Protein AF-A0A6B0SGU7-F1 (afdb_monomer_lite)

Secondary structure (DSSP, 8-state):
-EE-HHHHHHHHHHT--S--------S-TTS-HHHHHHHS--HHHHHHHHHHHHHHS-TT-EE-HHHHHHHHHTS-HHHHHHHHHHHHHHHHHHHHHHSS-GGG-S-HHHHHHHHHHTTTTTS---TTS-HHHHIIIIIIIHHHHHHHHSHHHHHTTT-SS-TT-TTTTSS------

Radius of gyration: 18.1 Å; chains: 1; bounding box: 44×60×37 Å

Organism: NCBI:txid2692200

pLDDT: mean 79.75, std 21.08, range [35.97, 98.25]

Sequence (177 aa):
MRLTRRDALEALAAGTVAGLGSVTVSELATRLDDQEAEQQLNRIDIETAEAVADVVYPSEVTVSPEFIETYYSSMPAELRAEAVRAIRDLNTASKRQFSTAFANVESRKTRDDMLRALGVNRAQSNPDGTIPERVRYFLVNGLLYALFTTPKGAELFGIDNPKGYAGGFATFQTETE

Structure (mmCIF, N/CA/C/O backbone):
data_AF-A0A6B0SGU7-F1
#
_entry.id   AF-A0A6B0SGU7-F1
#
loop_
_atom_site.group_PDB
_atom_site.id
_atom_site.type_symbol
_atom_site.label_atom_id
_atom_site.label_alt_id
_atom_site.label_comp_id
_atom_site.label_asym_id
_atom_site.label_entity_id
_atom_site.label_seq_id
_atom_site.pdbx_PDB_ins_code
_atom_site.Cartn_x
_atom_site.Cartn_y
_atom_site.Cartn_z
_atom_site.occupancy
_atom_site.B_iso_or_equiv
_atom_site.auth_seq_id
_atom_site.auth_comp_id
_atom_site.auth_asym_id
_atom_site.auth_atom_id
_atom_site.pdbx_PDB_model_num
ATOM 1 N N . MET A 1 1 ? -1.023 -2.790 18.569 1.00 84.94 1 MET A N 1
ATOM 2 C CA . MET A 1 1 ? 0.412 -2.801 18.217 1.00 84.94 1 MET A CA 1
ATOM 3 C C . MET A 1 1 ? 0.685 -1.730 17.170 1.00 84.94 1 MET A C 1
ATOM 5 O O . MET A 1 1 ? -0.139 -1.548 16.281 1.00 84.94 1 MET A O 1
ATOM 9 N N . ARG A 1 2 ? 1.806 -1.006 17.275 1.00 84.44 2 ARG A N 1
ATOM 10 C CA . ARG A 1 2 ? 2.199 0.019 16.296 1.00 84.44 2 ARG A CA 1
ATOM 11 C C . ARG A 1 2 ? 3.583 -0.284 15.729 1.00 84.44 2 ARG A C 1
ATOM 13 O O . ARG A 1 2 ? 4.529 -0.467 16.503 1.00 84.44 2 ARG A O 1
ATOM 20 N N . LEU A 1 3 ? 3.673 -0.327 14.403 1.00 82.75 3 LEU A N 1
ATOM 21 C CA . LEU A 1 3 ? 4.923 -0.421 13.658 1.00 82.75 3 LEU A CA 1
ATOM 22 C C . LEU A 1 3 ? 5.492 0.976 13.427 1.00 82.75 3 LEU A C 1
ATOM 24 O O . LEU A 1 3 ? 4.763 1.915 13.113 1.00 82.75 3 LEU A O 1
ATOM 28 N N . THR A 1 4 ? 6.795 1.101 13.624 1.00 86.88 4 THR A N 1
ATOM 29 C CA . THR A 1 4 ? 7.541 2.360 13.634 1.00 86.88 4 THR A CA 1
ATOM 30 C C . THR A 1 4 ? 8.805 2.235 12.793 1.00 86.88 4 THR A C 1
ATOM 32 O O . THR A 1 4 ? 9.194 1.135 12.402 1.00 86.88 4 THR A O 1
ATOM 35 N N . ARG A 1 5 ? 9.513 3.348 12.578 1.00 84.31 5 ARG A N 1
ATOM 36 C CA . ARG A 1 5 ? 10.814 3.368 11.886 1.00 84.31 5 ARG A CA 1
ATOM 37 C C . ARG A 1 5 ? 11.790 2.285 12.365 1.00 84.31 5 ARG A C 1
ATOM 39 O O . ARG A 1 5 ? 12.467 1.675 11.546 1.00 84.31 5 ARG A O 1
ATOM 46 N N . ARG A 1 6 ? 11.872 2.043 13.678 1.00 81.12 6 ARG A N 1
ATOM 47 C CA . ARG A 1 6 ? 12.770 1.025 14.244 1.00 81.12 6 ARG A CA 1
ATOM 48 C C . ARG A 1 6 ? 12.416 -0.375 13.747 1.00 81.12 6 ARG A C 1
ATOM 50 O O . ARG A 1 6 ? 13.311 -1.122 13.378 1.00 81.12 6 ARG A O 1
ATOM 57 N N . ASP A 1 7 ? 11.127 -0.691 13.690 1.00 79.00 7 ASP A N 1
ATOM 58 C CA . ASP A 1 7 ? 10.660 -2.001 13.240 1.00 79.00 7 ASP A CA 1
ATOM 59 C C . ASP A 1 7 ? 11.003 -2.205 11.754 1.00 79.00 7 ASP A C 1
ATOM 61 O O . ASP A 1 7 ? 11.467 -3.272 11.369 1.00 79.00 7 ASP A O 1
ATOM 65 N N . ALA A 1 8 ? 10.882 -1.159 10.925 1.00 71.19 8 ALA A N 1
ATOM 66 C CA . ALA A 1 8 ? 11.299 -1.218 9.520 1.00 71.19 8 ALA A CA 1
ATOM 67 C C . ALA A 1 8 ? 12.804 -1.510 9.359 1.00 71.19 8 ALA A C 1
ATOM 69 O O . ALA A 1 8 ? 13.193 -2.267 8.473 1.00 71.19 8 ALA A O 1
ATOM 70 N N . LEU A 1 9 ? 13.653 -0.949 10.228 1.00 75.69 9 LEU A N 1
ATOM 71 C CA . LEU A 1 9 ? 15.090 -1.250 10.237 1.00 75.69 9 LEU A CA 1
ATOM 72 C C . LEU A 1 9 ? 15.378 -2.694 10.675 1.00 75.69 9 LEU A C 1
ATOM 74 O O . LEU A 1 9 ? 16.257 -3.340 10.106 1.00 75.69 9 LEU A O 1
ATOM 78 N N . GLU A 1 10 ? 14.634 -3.213 11.654 1.00 73.94 10 GLU A N 1
ATOM 79 C CA . GLU A 1 10 ? 14.740 -4.610 12.098 1.00 73.94 10 GLU A CA 1
ATOM 80 C C . GLU A 1 10 ? 14.321 -5.585 10.982 1.00 73.94 10 GLU A C 1
ATOM 82 O O . GLU A 1 10 ? 15.011 -6.578 10.742 1.00 73.94 10 GLU A O 1
ATOM 87 N N . ALA A 1 11 ? 13.270 -5.255 10.226 1.00 68.62 11 ALA A N 1
ATOM 88 C CA . ALA A 1 11 ? 12.865 -6.002 9.035 1.00 68.62 11 ALA A CA 1
ATOM 89 C C . ALA A 1 11 ? 13.934 -6.014 7.936 1.00 68.62 11 ALA A C 1
ATOM 91 O O . ALA A 1 11 ? 14.197 -7.051 7.321 1.00 68.62 11 ALA A O 1
ATOM 92 N N . LEU A 1 12 ? 14.595 -4.876 7.721 1.00 62.22 12 LEU A N 1
ATOM 93 C CA . LEU A 1 12 ? 15.696 -4.751 6.767 1.00 62.22 12 LEU A CA 1
ATOM 94 C C . LEU A 1 12 ? 16.875 -5.660 7.118 1.00 62.22 12 LEU A C 1
ATOM 96 O O . LEU A 1 12 ? 17.442 -6.298 6.234 1.00 62.22 12 LEU A O 1
ATOM 100 N N . ALA A 1 13 ? 17.231 -5.737 8.402 1.00 65.06 13 ALA A N 1
ATOM 101 C CA . ALA A 1 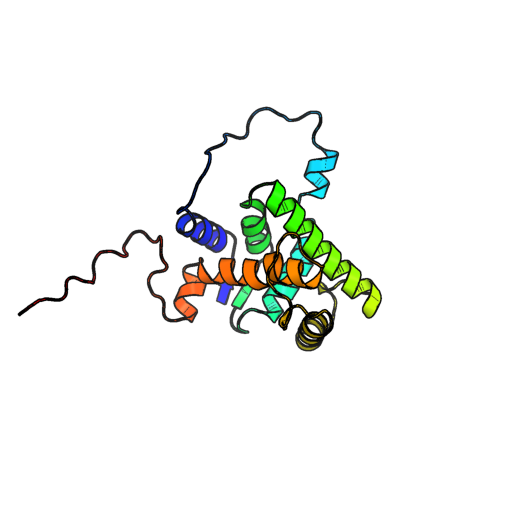13 ? 18.323 -6.585 8.865 1.00 65.06 13 ALA A CA 1
ATOM 102 C C . ALA A 1 13 ? 18.036 -8.076 8.603 1.00 65.06 13 ALA A C 1
ATOM 104 O O . ALA A 1 13 ? 18.926 -8.798 8.149 1.00 65.06 13 ALA A O 1
ATOM 105 N N . ALA A 1 14 ? 16.789 -8.516 8.805 1.00 57.84 14 ALA A N 1
ATOM 106 C CA . ALA A 1 14 ? 16.364 -9.894 8.550 1.00 57.84 14 ALA A CA 1
ATOM 107 C C . ALA A 1 14 ? 16.317 -10.254 7.048 1.00 57.84 14 ALA A C 1
ATOM 109 O O . ALA A 1 14 ? 16.535 -11.408 6.684 1.00 57.84 14 ALA A O 1
ATOM 110 N N . GLY A 1 15 ? 16.087 -9.275 6.164 1.00 48.78 15 GLY A N 1
ATOM 111 C CA . GLY A 1 15 ? 16.000 -9.461 4.709 1.00 48.78 15 GLY A CA 1
ATOM 112 C C . GLY A 1 15 ? 17.335 -9.621 3.961 1.00 48.78 15 GLY A C 1
ATOM 113 O O . GLY A 1 15 ? 17.331 -9.725 2.736 1.00 48.78 15 GLY A O 1
ATOM 114 N N . THR A 1 16 ? 18.483 -9.661 4.646 1.00 46.59 16 THR A N 1
ATOM 115 C CA . THR A 1 16 ? 19.829 -9.663 4.027 1.00 46.59 16 THR A CA 1
ATOM 116 C C . THR A 1 16 ? 20.310 -11.032 3.513 1.00 46.59 16 THR A C 1
ATOM 118 O O . THR A 1 16 ? 21.496 -11.352 3.574 1.00 46.59 16 THR A O 1
ATOM 121 N N . VAL A 1 17 ? 19.422 -11.844 2.930 1.00 44.94 17 VAL A N 1
ATOM 122 C CA . VAL A 1 17 ? 19.815 -13.058 2.189 1.00 44.94 17 VAL A CA 1
ATOM 123 C C . VAL A 1 17 ? 19.280 -12.995 0.757 1.00 44.94 17 VAL A C 1
ATOM 125 O O . VAL A 1 17 ? 18.358 -13.721 0.408 1.00 44.94 17 VAL A O 1
ATOM 128 N N . ALA A 1 18 ? 19.853 -12.096 -0.055 1.00 38.88 18 ALA A N 1
ATOM 129 C CA . ALA A 1 18 ? 20.176 -12.296 -1.479 1.00 38.88 18 ALA A CA 1
ATOM 130 C C . ALA A 1 18 ? 20.605 -10.973 -2.158 1.00 38.88 18 ALA A C 1
ATOM 132 O O . ALA A 1 18 ? 19.770 -10.195 -2.597 1.00 38.88 18 ALA A O 1
ATOM 133 N N . GLY A 1 19 ? 21.920 -10.778 -2.307 1.00 39.06 19 GLY A N 1
ATOM 134 C CA . GLY A 1 19 ? 22.526 -10.208 -3.520 1.00 39.06 19 GLY A CA 1
ATOM 135 C C . GLY A 1 19 ? 22.483 -8.690 -3.776 1.00 39.06 19 GLY A C 1
ATOM 136 O O . GLY A 1 19 ? 21.478 -8.157 -4.221 1.00 39.06 19 GLY A O 1
ATOM 137 N N . LEU A 1 20 ? 23.691 -8.105 -3.723 1.00 39.19 20 LEU A N 1
ATOM 138 C CA . LEU A 1 20 ? 24.223 -6.941 -4.465 1.00 39.19 20 LEU A CA 1
ATOM 139 C C . LEU A 1 20 ? 24.357 -5.604 -3.708 1.00 39.19 20 LEU A C 1
ATOM 141 O O . LEU A 1 20 ? 23.427 -4.820 -3.594 1.00 39.19 20 LEU A O 1
ATOM 145 N N . GLY A 1 21 ? 25.612 -5.310 -3.338 1.00 35.97 21 GLY A N 1
ATOM 146 C CA . GLY A 1 21 ? 26.209 -3.979 -3.472 1.00 35.97 21 GLY A CA 1
ATOM 147 C C . GLY A 1 21 ? 25.986 -2.993 -2.330 1.00 35.97 21 GLY A C 1
ATOM 148 O O . GLY A 1 21 ? 25.071 -2.182 -2.357 1.00 35.97 21 GLY A O 1
ATOM 149 N N . SER A 1 22 ? 26.925 -2.955 -1.387 1.00 40.25 22 SER A N 1
ATOM 150 C CA . SER A 1 22 ? 27.203 -1.754 -0.599 1.00 40.25 22 SER A CA 1
ATOM 151 C C . SER A 1 22 ? 27.589 -0.603 -1.539 1.00 40.25 22 SER A C 1
ATOM 153 O O . SER A 1 22 ? 28.698 -0.605 -2.075 1.00 40.25 22 SER A O 1
ATOM 155 N N . VAL A 1 23 ? 26.699 0.370 -1.745 1.00 40.47 23 VAL A N 1
ATOM 156 C CA . VAL A 1 23 ? 27.028 1.619 -2.447 1.00 40.47 23 VAL A CA 1
ATOM 157 C C . VAL A 1 23 ? 27.018 2.757 -1.436 1.00 40.47 23 VAL A C 1
ATOM 159 O O . VAL A 1 23 ? 25.986 3.135 -0.889 1.00 40.47 23 VAL A O 1
ATOM 162 N N . THR A 1 24 ? 28.208 3.284 -1.170 1.00 43.62 24 THR A N 1
ATOM 163 C CA . THR A 1 24 ? 28.426 4.555 -0.484 1.00 43.62 24 THR A CA 1
ATOM 164 C C . THR A 1 24 ? 27.829 5.680 -1.324 1.00 43.62 24 THR A C 1
ATOM 166 O O . THR A 1 24 ? 28.291 5.932 -2.435 1.00 43.62 24 THR A O 1
ATOM 169 N N . VAL A 1 25 ? 26.804 6.353 -0.801 1.00 42.88 25 VAL A N 1
ATOM 170 C CA . VAL A 1 25 ? 26.170 7.509 -1.445 1.00 42.88 25 VAL A CA 1
ATOM 171 C C . VAL A 1 25 ? 26.990 8.757 -1.128 1.00 42.88 25 VAL A C 1
ATOM 173 O O . VAL A 1 25 ? 26.754 9.442 -0.138 1.00 42.88 25 VAL A O 1
ATOM 176 N N . SER A 1 26 ? 27.993 9.035 -1.950 1.00 41.03 26 SER A N 1
ATOM 177 C CA . SER A 1 26 ? 28.584 10.366 -2.058 1.00 41.03 26 SER A CA 1
ATOM 178 C C . SER A 1 26 ? 29.095 10.513 -3.488 1.00 41.03 26 SER A C 1
ATOM 180 O O . SER A 1 26 ? 29.854 9.664 -3.928 1.00 41.03 26 SER A O 1
ATOM 182 N N . GLU A 1 27 ? 28.665 11.572 -4.180 1.00 41.00 27 GLU A N 1
ATOM 183 C CA . GLU A 1 27 ? 28.984 11.942 -5.577 1.00 41.00 27 GLU A CA 1
ATOM 184 C C . GLU A 1 27 ? 28.078 11.380 -6.690 1.00 41.00 27 GLU A C 1
ATOM 186 O O . GLU A 1 27 ? 28.493 10.516 -7.454 1.00 41.00 27 GLU A O 1
ATOM 191 N N . LEU A 1 28 ? 26.883 11.971 -6.879 1.00 39.34 28 LEU A N 1
ATOM 192 C CA . LEU A 1 28 ? 26.354 12.247 -8.234 1.00 39.34 28 LEU A CA 1
ATOM 193 C C . LEU A 1 28 ? 25.211 13.293 -8.275 1.00 39.34 28 LEU A C 1
ATOM 195 O O . LEU A 1 28 ? 24.237 13.137 -9.001 1.00 39.34 28 LEU A O 1
ATOM 199 N N . ALA A 1 29 ? 25.295 14.383 -7.511 1.00 44.19 29 ALA A N 1
ATOM 200 C CA . ALA A 1 29 ? 24.225 15.385 -7.449 1.00 44.19 29 ALA A CA 1
ATOM 201 C C . ALA A 1 29 ? 24.507 16.587 -8.366 1.00 44.19 29 ALA A C 1
ATOM 203 O O . ALA A 1 29 ? 25.109 17.563 -7.919 1.00 44.19 29 ALA A O 1
ATOM 204 N N . THR A 1 30 ? 24.113 16.532 -9.647 1.00 44.31 30 THR A N 1
ATOM 205 C CA . THR A 1 30 ? 23.772 17.773 -10.398 1.00 44.31 30 THR A CA 1
ATOM 206 C C . THR A 1 30 ? 22.941 17.599 -11.685 1.00 44.31 30 THR A C 1
ATOM 208 O O . THR A 1 30 ? 22.738 18.580 -12.399 1.00 44.31 30 THR A O 1
ATOM 211 N N . ARG A 1 31 ? 22.444 16.399 -12.034 1.00 42.12 31 ARG A N 1
ATOM 212 C CA . ARG A 1 31 ? 21.544 16.201 -13.203 1.00 42.12 31 ARG A CA 1
ATOM 213 C C . ARG A 1 31 ? 20.441 15.140 -13.000 1.00 42.12 31 ARG A C 1
ATOM 215 O O . ARG A 1 31 ? 19.927 14.619 -13.983 1.00 42.12 31 ARG A O 1
ATOM 222 N N . LEU A 1 32 ? 20.096 14.811 -11.750 1.00 45.91 32 LEU A N 1
ATOM 223 C CA . LEU A 1 32 ? 19.120 13.765 -11.383 1.00 45.91 32 LEU A CA 1
ATOM 224 C C . LEU A 1 32 ? 17.866 14.296 -10.658 1.00 45.91 32 LEU A C 1
ATOM 226 O O . LEU A 1 32 ? 16.917 13.539 -10.472 1.00 45.91 32 LEU A O 1
ATOM 230 N N . ASP A 1 33 ? 17.829 15.585 -10.308 1.00 48.53 33 ASP A N 1
ATOM 231 C CA . ASP A 1 33 ? 16.875 16.129 -9.329 1.00 48.53 33 ASP A CA 1
ATOM 232 C C . ASP A 1 33 ? 15.391 15.977 -9.725 1.00 48.53 33 ASP A C 1
ATOM 234 O O . ASP A 1 33 ? 14.556 15.712 -8.862 1.00 48.53 33 ASP A O 1
ATOM 238 N N . ASP A 1 34 ? 15.047 16.050 -11.017 1.00 47.84 34 ASP A N 1
ATOM 239 C CA . ASP A 1 34 ? 13.648 15.914 -11.458 1.00 47.84 34 ASP A CA 1
ATOM 240 C C . ASP A 1 34 ? 13.184 14.445 -11.554 1.00 47.84 34 ASP A C 1
ATOM 242 O O . ASP A 1 34 ? 12.037 14.135 -11.229 1.00 47.84 34 ASP A O 1
ATOM 246 N N . GLN A 1 35 ? 14.062 13.507 -11.944 1.00 48.81 35 GLN A N 1
ATOM 247 C CA . GLN A 1 35 ? 13.713 12.077 -12.007 1.00 48.81 35 GLN A CA 1
ATOM 248 C C . GLN A 1 35 ? 13.774 11.395 -10.636 1.00 48.81 35 GLN A C 1
ATOM 250 O O . GLN A 1 35 ? 12.982 10.489 -10.387 1.00 48.81 35 GLN A O 1
ATOM 255 N N . GLU A 1 36 ? 14.663 11.814 -9.733 1.00 54.75 36 GLU A N 1
ATOM 256 C CA . GLU A 1 36 ? 14.693 11.292 -8.360 1.00 54.75 36 GLU A CA 1
ATOM 257 C C . GLU A 1 36 ? 13.457 11.717 -7.561 1.00 54.75 36 GLU A C 1
ATOM 259 O O . GLU A 1 36 ? 12.906 10.898 -6.823 1.00 54.75 36 GLU A O 1
ATOM 264 N N . ALA A 1 37 ? 12.960 12.946 -7.749 1.00 56.44 37 ALA A N 1
ATOM 265 C CA . ALA A 1 37 ? 11.748 13.425 -7.084 1.00 56.44 37 ALA A CA 1
ATOM 266 C C . ALA A 1 37 ? 10.496 12.621 -7.485 1.00 56.44 37 ALA A C 1
ATOM 268 O O . ALA A 1 37 ? 9.648 12.322 -6.641 1.00 56.44 37 ALA A O 1
ATOM 269 N N . GLU A 1 38 ? 10.384 12.207 -8.752 1.00 61.25 38 GLU A N 1
ATOM 270 C CA . GLU A 1 38 ? 9.276 11.357 -9.204 1.00 61.25 38 GLU A CA 1
ATOM 271 C C . GLU A 1 38 ? 9.311 9.948 -8.594 1.00 61.25 38 GLU A C 1
ATOM 273 O O . GLU A 1 38 ? 8.250 9.331 -8.442 1.00 61.25 38 GLU A O 1
ATOM 278 N N . GLN A 1 39 ? 10.501 9.464 -8.226 1.00 71.19 39 GLN A N 1
ATOM 279 C CA . GLN A 1 39 ? 10.761 8.131 -7.665 1.00 71.19 39 GLN A CA 1
ATOM 280 C C . GLN A 1 39 ? 10.703 8.086 -6.131 1.00 71.19 39 GLN A C 1
ATOM 282 O O . GLN A 1 39 ? 10.818 7.009 -5.538 1.00 71.19 39 GLN A O 1
ATOM 287 N N . GLN A 1 40 ? 10.558 9.237 -5.478 1.00 84.69 40 GLN A N 1
ATOM 288 C CA . GLN A 1 40 ? 10.365 9.337 -4.037 1.00 84.69 40 GLN A CA 1
ATOM 289 C C . GLN A 1 40 ? 8.873 9.346 -3.693 1.00 84.69 40 GLN A C 1
ATOM 291 O O . GLN A 1 40 ? 8.033 9.847 -4.450 1.00 84.69 40 GLN A O 1
ATOM 296 N N . LEU A 1 41 ? 8.536 8.781 -2.531 1.00 90.31 41 LEU A N 1
ATOM 297 C CA . LEU A 1 41 ? 7.182 8.878 -2.003 1.00 90.31 41 LEU A CA 1
ATOM 298 C C . LEU A 1 41 ? 6.931 10.310 -1.538 1.00 90.31 41 LEU A C 1
ATOM 300 O O . LEU A 1 41 ? 7.682 10.853 -0.730 1.00 90.31 41 LEU A O 1
ATOM 304 N N . ASN A 1 42 ? 5.834 10.901 -2.002 1.00 93.69 42 ASN A N 1
ATOM 305 C CA . ASN A 1 42 ? 5.302 12.111 -1.386 1.00 93.69 42 ASN A CA 1
ATOM 306 C C . ASN A 1 42 ? 4.327 11.755 -0.245 1.00 93.69 42 ASN A C 1
ATOM 308 O O . ASN A 1 42 ? 3.992 10.592 -0.017 1.00 93.69 42 ASN A O 1
ATOM 312 N N . ARG A 1 43 ? 3.815 12.773 0.456 1.00 94.25 43 ARG A N 1
ATOM 313 C CA . ARG A 1 43 ? 2.865 12.586 1.564 1.00 94.25 43 ARG A CA 1
ATOM 314 C C . ARG A 1 43 ? 1.624 11.769 1.174 1.00 94.25 43 ARG A C 1
ATOM 316 O O . ARG A 1 43 ? 1.234 10.881 1.918 1.00 94.25 43 ARG A O 1
ATOM 323 N N . ILE A 1 44 ? 1.031 12.043 0.013 1.00 95.19 44 ILE A N 1
ATOM 324 C CA . ILE A 1 44 ? -0.178 11.350 -0.462 1.00 95.19 44 ILE A CA 1
ATOM 325 C C . ILE A 1 44 ? 0.136 9.885 -0.793 1.00 95.19 44 ILE A C 1
ATOM 327 O O . ILE A 1 44 ? -0.703 9.008 -0.575 1.00 95.19 44 ILE A O 1
ATOM 331 N N . ASP A 1 45 ? 1.335 9.613 -1.314 1.00 97.06 45 ASP A N 1
ATOM 332 C CA . ASP A 1 45 ? 1.795 8.254 -1.600 1.00 97.06 45 ASP A CA 1
ATOM 333 C C . ASP A 1 45 ? 1.916 7.446 -0.290 1.00 97.06 45 ASP A C 1
ATOM 335 O O . ASP A 1 45 ? 1.430 6.315 -0.215 1.00 97.06 45 ASP A O 1
ATOM 339 N N . ILE A 1 46 ? 2.474 8.054 0.767 1.00 97.19 46 ILE A N 1
ATOM 340 C CA . ILE A 1 46 ? 2.581 7.445 2.104 1.00 97.19 46 ILE A CA 1
ATOM 341 C C . ILE A 1 46 ? 1.194 7.183 2.699 1.00 97.19 46 ILE A C 1
ATOM 343 O O . ILE A 1 46 ? 0.898 6.044 3.052 1.00 97.19 46 ILE A O 1
ATOM 347 N N . GLU A 1 47 ? 0.317 8.190 2.733 1.00 97.44 47 GLU A N 1
ATOM 348 C CA . GLU A 1 47 ? -1.057 8.061 3.249 1.00 97.44 47 GLU A CA 1
ATOM 349 C C . GLU A 1 47 ? -1.842 6.963 2.507 1.00 97.44 47 GLU A C 1
ATOM 351 O O . GLU A 1 47 ? -2.620 6.213 3.098 1.00 97.44 47 GLU A O 1
ATOM 356 N N . THR A 1 48 ? -1.624 6.831 1.194 1.00 98.06 48 THR A N 1
ATOM 357 C CA . THR A 1 48 ? -2.242 5.774 0.383 1.00 98.06 48 THR A CA 1
ATOM 358 C C . THR A 1 48 ? -1.736 4.394 0.795 1.00 98.06 48 THR A C 1
ATOM 360 O O . THR A 1 48 ? -2.543 3.481 0.972 1.00 98.06 48 THR A O 1
ATOM 363 N N . ALA A 1 49 ? -0.423 4.228 0.971 1.00 97.69 49 ALA A N 1
ATOM 364 C CA . ALA A 1 49 ? 0.157 2.965 1.418 1.00 97.69 49 ALA A CA 1
ATOM 365 C C . ALA A 1 49 ? -0.271 2.605 2.853 1.00 97.69 49 ALA A C 1
ATOM 367 O O . ALA A 1 49 ? -0.580 1.443 3.113 1.00 97.69 49 ALA A O 1
ATOM 368 N N . GLU A 1 50 ? -0.379 3.580 3.759 1.00 97.25 50 GLU A N 1
ATOM 369 C CA . GLU A 1 50 ? -0.937 3.382 5.104 1.00 97.25 50 GLU A CA 1
ATOM 370 C C . GLU A 1 50 ? -2.394 2.919 5.055 1.00 97.25 50 GLU A C 1
ATOM 372 O O . GLU A 1 50 ? -2.774 1.979 5.751 1.00 97.25 50 GLU A O 1
ATOM 377 N N . ALA A 1 51 ? -3.210 3.530 4.195 1.00 97.44 51 ALA A N 1
ATOM 378 C CA . ALA A 1 51 ? -4.601 3.136 4.023 1.00 97.44 51 ALA A CA 1
ATOM 379 C C . ALA A 1 51 ? -4.745 1.720 3.445 1.00 97.44 51 ALA A C 1
ATOM 381 O O . ALA A 1 51 ? -5.704 1.025 3.783 1.00 97.44 51 ALA A O 1
ATOM 382 N N . VAL A 1 52 ? -3.809 1.269 2.599 1.00 97.94 52 VAL A N 1
ATOM 383 C CA . VAL A 1 52 ? -3.758 -0.138 2.171 1.00 97.94 52 VAL A CA 1
ATOM 384 C C . VAL A 1 52 ? -3.329 -1.037 3.328 1.00 97.94 52 VAL A C 1
ATOM 386 O O . VAL A 1 52 ? -3.954 -2.077 3.528 1.00 97.94 52 VAL A O 1
ATOM 389 N N . ALA A 1 53 ? -2.319 -0.640 4.110 1.00 96.75 53 ALA A N 1
ATOM 390 C CA . ALA A 1 53 ? -1.870 -1.394 5.279 1.00 96.75 53 ALA A CA 1
ATOM 391 C C . ALA A 1 53 ? -3.012 -1.609 6.285 1.00 96.75 53 ALA A C 1
ATOM 393 O O . ALA A 1 53 ? -3.228 -2.735 6.716 1.00 96.75 53 ALA A O 1
ATOM 394 N N . ASP A 1 54 ? -3.801 -0.571 6.577 1.00 95.94 54 ASP A N 1
ATOM 395 C CA . ASP A 1 54 ? -4.996 -0.655 7.430 1.00 95.94 54 ASP A CA 1
ATOM 396 C C . ASP A 1 54 ? -6.013 -1.688 6.918 1.00 95.94 54 ASP A C 1
ATOM 398 O O . ASP A 1 54 ? -6.641 -2.397 7.700 1.00 95.94 54 ASP A O 1
ATOM 402 N N . VAL A 1 55 ? -6.154 -1.834 5.597 1.00 96.62 55 VAL A N 1
ATOM 403 C CA . VAL A 1 55 ? -7.035 -2.848 5.008 1.00 96.62 55 VAL A CA 1
ATOM 404 C C . VAL A 1 55 ? -6.473 -4.256 5.194 1.00 96.62 55 VAL A C 1
ATOM 406 O O . VAL A 1 55 ? -7.214 -5.137 5.640 1.00 96.62 55 VAL A O 1
ATOM 409 N N . VAL A 1 56 ? -5.200 -4.472 4.846 1.00 95.50 56 VAL A N 1
ATOM 410 C CA . VAL A 1 56 ? -4.609 -5.819 4.718 1.00 95.50 56 VAL A CA 1
ATOM 411 C C . VAL A 1 56 ? -4.017 -6.366 6.013 1.00 95.50 56 VAL A C 1
ATOM 413 O O . VAL A 1 56 ? -3.874 -7.581 6.143 1.00 95.50 56 VAL A O 1
ATOM 416 N N . TYR A 1 57 ? -3.675 -5.510 6.973 1.00 93.44 57 TYR A N 1
ATOM 417 C CA . TYR A 1 57 ? -3.155 -5.943 8.264 1.00 93.44 57 TYR A CA 1
ATOM 418 C C . TYR A 1 57 ? -4.278 -6.354 9.227 1.00 93.44 57 TYR A C 1
ATOM 420 O O . TYR A 1 57 ? -5.424 -5.893 9.109 1.00 93.44 57 TYR A O 1
ATOM 428 N N . PRO A 1 58 ? -3.964 -7.209 10.219 1.00 91.31 58 PRO A N 1
ATOM 429 C CA . PRO A 1 58 ? -4.858 -7.441 11.348 1.00 91.31 58 PRO A CA 1
ATOM 430 C C . PRO A 1 58 ? -5.234 -6.116 12.025 1.00 91.31 58 PRO A C 1
ATOM 432 O O . PRO A 1 58 ? -4.415 -5.201 12.103 1.00 91.31 58 PRO A O 1
ATOM 435 N N . SER A 1 59 ? -6.464 -6.008 12.531 1.00 87.19 59 SER A N 1
ATOM 436 C CA . SER A 1 59 ? -6.993 -4.801 13.199 1.00 87.19 59 SER A CA 1
ATOM 437 C C . SER A 1 59 ? -6.162 -4.317 14.391 1.00 87.19 59 SER A C 1
ATOM 439 O O . SER A 1 59 ? -6.217 -3.153 14.778 1.00 87.19 59 SER A O 1
ATOM 441 N N . GLU A 1 60 ? -5.392 -5.216 14.981 1.00 87.44 60 GLU A N 1
ATOM 442 C CA . GLU A 1 60 ? -4.513 -5.001 16.112 1.00 87.44 60 GLU A CA 1
ATOM 443 C C . GLU A 1 60 ? -3.217 -4.291 15.699 1.00 87.44 60 GLU A C 1
ATOM 445 O O . GLU A 1 60 ? -2.474 -3.830 16.571 1.00 87.44 60 GLU A O 1
ATOM 450 N N . VAL A 1 61 ? -2.929 -4.189 14.397 1.00 89.94 61 VAL A N 1
ATOM 451 C CA . VAL A 1 61 ? -1.711 -3.590 13.848 1.00 89.94 61 VAL A CA 1
ATOM 452 C C . VAL A 1 61 ? -2.018 -2.245 13.214 1.00 89.94 61 VAL A C 1
ATOM 454 O O . VAL A 1 61 ? -2.846 -2.118 12.323 1.00 89.94 61 VAL A O 1
ATOM 457 N N . THR A 1 62 ? -1.267 -1.240 13.641 1.00 89.06 62 THR A N 1
ATOM 458 C CA . THR A 1 62 ? -1.240 0.086 13.020 1.00 89.06 62 THR A CA 1
ATOM 459 C C . THR A 1 62 ? 0.160 0.370 12.506 1.00 89.06 62 THR A C 1
ATOM 461 O O . THR A 1 62 ? 1.152 -0.066 13.100 1.00 89.06 62 THR A O 1
ATOM 464 N N . VAL A 1 63 ? 0.249 1.096 11.400 1.00 91.00 63 VAL A N 1
ATOM 465 C CA . VAL A 1 63 ? 1.516 1.460 10.758 1.00 91.00 63 VAL A CA 1
ATOM 466 C C . VAL A 1 63 ? 1.741 2.951 10.917 1.00 91.00 63 VAL A C 1
ATOM 468 O O . VAL A 1 63 ? 0.776 3.709 10.945 1.00 91.00 63 VAL A O 1
ATOM 471 N N . SER A 1 64 ? 2.994 3.364 11.093 1.00 92.56 64 SER A N 1
ATOM 472 C CA . SER A 1 64 ? 3.360 4.776 11.079 1.00 92.56 64 SER A CA 1
ATOM 473 C C . SER A 1 64 ? 3.871 5.216 9.699 1.00 92.56 64 SER A C 1
ATOM 475 O O . SER A 1 64 ? 4.440 4.385 8.977 1.00 92.56 64 SER A O 1
ATOM 477 N N . PRO A 1 65 ? 3.787 6.517 9.368 1.00 91.50 65 PRO A N 1
ATOM 478 C CA . PRO A 1 65 ? 4.271 7.033 8.088 1.00 91.50 65 PRO A CA 1
ATOM 479 C C . PRO A 1 65 ? 5.754 6.716 7.871 1.00 91.50 65 PRO A C 1
ATOM 481 O O . PRO A 1 65 ? 6.179 6.345 6.780 1.00 91.50 65 PRO A O 1
ATOM 484 N N . GLU A 1 66 ? 6.541 6.774 8.946 1.00 89.56 66 GLU A N 1
ATOM 485 C CA . GLU A 1 66 ? 7.981 6.528 8.917 1.00 89.56 66 GLU A CA 1
ATOM 486 C C . GLU A 1 66 ? 8.317 5.054 8.658 1.00 89.56 66 GLU A C 1
ATOM 488 O O . GLU A 1 66 ? 9.375 4.759 8.102 1.00 89.56 66 GLU A O 1
ATOM 493 N N . PHE A 1 67 ? 7.448 4.114 9.058 1.00 91.12 67 PHE A N 1
ATOM 494 C CA . PHE A 1 67 ? 7.623 2.697 8.724 1.00 91.12 67 PHE A CA 1
ATOM 495 C C . PHE A 1 67 ? 7.485 2.487 7.214 1.00 91.12 67 PHE A C 1
ATOM 497 O O . PHE A 1 67 ? 8.349 1.860 6.604 1.00 91.12 67 PHE A O 1
ATOM 504 N N . ILE A 1 68 ? 6.431 3.054 6.618 1.00 94.75 68 ILE A N 1
ATOM 505 C CA . ILE A 1 68 ? 6.178 3.008 5.173 1.00 94.75 68 ILE A CA 1
ATOM 506 C C . ILE A 1 68 ? 7.346 3.635 4.413 1.00 94.75 68 ILE A C 1
ATOM 508 O O . ILE A 1 68 ? 7.920 3.003 3.527 1.00 94.75 68 ILE A O 1
ATOM 512 N N . GLU A 1 69 ? 7.731 4.852 4.792 1.00 91.69 69 GLU A N 1
ATOM 513 C CA . GLU A 1 69 ? 8.830 5.580 4.161 1.00 91.69 69 GLU A CA 1
ATOM 514 C C . GLU A 1 69 ? 10.140 4.786 4.227 1.00 91.69 69 GLU A C 1
ATOM 516 O O . GLU A 1 69 ? 10.807 4.612 3.206 1.00 91.69 69 GLU A O 1
ATOM 521 N N . THR A 1 70 ? 10.482 4.242 5.399 1.00 89.06 70 THR A N 1
ATOM 522 C CA . THR A 1 70 ? 11.710 3.453 5.584 1.00 89.06 70 THR A CA 1
ATOM 523 C C . THR A 1 70 ? 11.682 2.175 4.749 1.00 89.06 70 THR A C 1
ATOM 525 O O . THR A 1 70 ? 12.678 1.846 4.103 1.00 89.06 70 THR A O 1
ATOM 528 N N . TYR A 1 71 ? 10.546 1.472 4.723 1.00 90.12 71 TYR A N 1
ATOM 529 C CA . TYR A 1 71 ? 10.392 0.245 3.948 1.00 90.12 71 TYR A CA 1
ATOM 530 C C . TYR A 1 71 ? 10.580 0.498 2.448 1.00 90.12 71 TYR A C 1
ATOM 532 O O . TYR A 1 71 ? 11.443 -0.123 1.831 1.00 90.12 71 TYR A O 1
ATOM 540 N N . TYR A 1 72 ? 9.855 1.445 1.850 1.00 91.56 72 TYR A N 1
ATOM 541 C CA . TYR A 1 72 ? 9.986 1.695 0.411 1.00 91.56 72 TYR A CA 1
ATOM 542 C C . TYR A 1 72 ? 11.320 2.352 0.036 1.00 91.56 72 TYR A C 1
ATOM 544 O O . TYR A 1 72 ? 11.864 2.052 -1.026 1.00 91.56 72 TYR A O 1
ATOM 552 N N . SER A 1 73 ? 11.896 3.195 0.900 1.00 88.81 73 SER A N 1
ATOM 553 C CA . SER A 1 73 ? 13.208 3.814 0.644 1.00 88.81 73 SER A CA 1
ATOM 554 C C . SER A 1 73 ? 14.353 2.802 0.643 1.00 88.81 73 SER A C 1
ATOM 556 O O . SER A 1 73 ? 15.366 3.039 -0.010 1.00 88.81 73 SER A O 1
ATOM 558 N N . SER A 1 74 ? 14.190 1.664 1.327 1.00 85.69 74 SER A N 1
ATOM 559 C CA . SER A 1 74 ? 15.174 0.575 1.314 1.00 85.69 74 SER A CA 1
ATOM 560 C C . SER A 1 74 ? 15.246 -0.199 -0.004 1.00 85.69 74 SER A C 1
ATOM 562 O O . SER A 1 74 ? 16.223 -0.907 -0.244 1.00 85.69 74 SER A O 1
ATOM 564 N N . MET A 1 75 ? 14.218 -0.093 -0.851 1.00 87.94 75 MET A N 1
ATOM 565 C CA . MET A 1 75 ? 14.165 -0.824 -2.113 1.00 87.94 75 MET A CA 1
ATOM 566 C C . MET A 1 75 ? 15.191 -0.276 -3.116 1.00 87.94 75 MET A C 1
ATOM 568 O O . MET A 1 75 ? 15.463 0.933 -3.120 1.00 87.94 75 MET A O 1
ATOM 572 N N . PRO A 1 76 ? 15.693 -1.123 -4.037 1.00 89.19 76 PRO A N 1
ATOM 573 C CA . PRO A 1 76 ? 16.425 -0.655 -5.211 1.00 89.19 76 PRO A CA 1
ATOM 574 C C . PRO A 1 76 ? 15.642 0.439 -5.945 1.00 89.19 76 PRO A C 1
ATOM 576 O O . PRO A 1 76 ? 14.418 0.354 -6.050 1.00 89.19 76 PRO A O 1
ATOM 579 N N . ALA A 1 77 ? 16.334 1.461 -6.459 1.00 87.06 77 ALA A N 1
ATOM 580 C CA . ALA A 1 77 ? 15.696 2.660 -7.014 1.00 87.06 77 ALA A CA 1
ATOM 581 C C . ALA A 1 77 ? 14.665 2.352 -8.115 1.00 87.06 77 ALA A C 1
ATOM 583 O O . ALA A 1 77 ? 13.574 2.917 -8.105 1.00 87.06 77 ALA A O 1
ATOM 584 N N . GLU A 1 78 ? 14.969 1.403 -9.004 1.00 87.00 78 GLU A N 1
ATOM 585 C CA . GLU A 1 78 ? 14.062 0.977 -10.077 1.00 87.00 78 GLU A CA 1
ATOM 586 C C . GLU A 1 78 ? 12.778 0.338 -9.528 1.00 87.00 78 GLU A C 1
ATOM 588 O O . GLU A 1 78 ? 11.675 0.728 -9.906 1.00 87.00 78 GLU A O 1
ATOM 593 N N . LEU A 1 79 ? 12.902 -0.576 -8.559 1.00 89.31 79 LEU A N 1
ATOM 594 C CA . LEU A 1 79 ? 11.748 -1.201 -7.904 1.00 89.31 79 LEU A CA 1
ATOM 595 C C . LEU A 1 79 ? 10.938 -0.194 -7.085 1.00 89.31 79 LEU A C 1
ATOM 597 O O . LEU A 1 79 ? 9.709 -0.261 -7.068 1.00 89.31 79 LEU A O 1
ATOM 601 N N . ARG A 1 80 ? 11.606 0.762 -6.431 1.00 93.19 80 ARG A N 1
ATOM 602 C CA . ARG A 1 80 ? 10.938 1.847 -5.707 1.00 93.19 80 ARG A CA 1
ATOM 603 C C . ARG A 1 80 ? 10.123 2.722 -6.658 1.00 93.19 80 ARG A C 1
ATOM 605 O O . ARG A 1 80 ? 8.990 3.066 -6.333 1.00 93.19 80 ARG A O 1
ATOM 612 N N . ALA A 1 81 ? 10.657 3.040 -7.836 1.00 92.75 81 ALA A N 1
ATOM 613 C CA . ALA A 1 81 ? 9.941 3.806 -8.851 1.00 92.75 81 ALA A CA 1
ATOM 614 C C . ALA A 1 81 ? 8.655 3.094 -9.306 1.00 92.75 81 ALA A C 1
ATOM 616 O O . ALA A 1 81 ? 7.603 3.728 -9.406 1.00 92.75 81 ALA A O 1
ATOM 617 N N . GLU A 1 82 ? 8.712 1.777 -9.524 1.00 94.62 82 GLU A N 1
ATOM 618 C CA . GLU A 1 82 ? 7.527 0.977 -9.863 1.00 94.62 82 GLU A CA 1
ATOM 619 C C . GLU A 1 82 ? 6.519 0.885 -8.709 1.00 94.62 82 GLU A C 1
ATOM 621 O O . GLU A 1 82 ? 5.308 0.985 -8.928 1.00 94.62 82 GLU A O 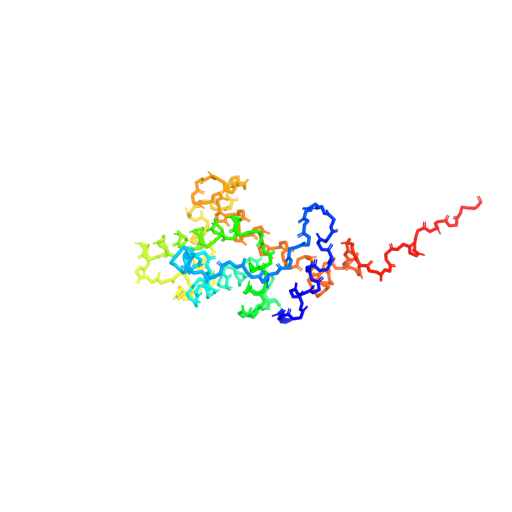1
ATOM 626 N N . ALA A 1 83 ? 6.995 0.787 -7.465 1.00 95.75 83 ALA A N 1
ATOM 627 C CA . ALA A 1 83 ? 6.132 0.836 -6.288 1.00 95.75 83 ALA A CA 1
ATOM 628 C C . ALA A 1 83 ? 5.380 2.173 -6.189 1.00 95.75 83 ALA A C 1
ATOM 630 O O . ALA A 1 83 ? 4.159 2.193 -6.007 1.00 95.75 83 ALA A O 1
ATOM 631 N N . VAL A 1 84 ? 6.086 3.292 -6.377 1.00 96.44 84 VAL A N 1
ATOM 632 C CA . VAL A 1 84 ? 5.494 4.638 -6.397 1.00 96.44 84 VAL A CA 1
ATOM 633 C C . VAL A 1 84 ? 4.472 4.769 -7.529 1.00 96.44 84 VAL A C 1
ATOM 635 O O . VAL A 1 84 ? 3.378 5.297 -7.308 1.00 96.44 84 VAL A O 1
ATOM 638 N N . ARG A 1 85 ? 4.767 4.239 -8.724 1.00 96.25 85 ARG A N 1
ATOM 639 C CA . ARG A 1 85 ? 3.799 4.182 -9.832 1.00 96.25 85 ARG A CA 1
ATOM 640 C C . ARG A 1 85 ? 2.537 3.413 -9.440 1.00 96.25 85 ARG A C 1
ATOM 642 O O . ARG A 1 85 ? 1.440 3.946 -9.588 1.00 96.25 85 ARG A O 1
ATOM 649 N N . ALA A 1 86 ? 2.674 2.220 -8.861 1.00 98.00 86 ALA A N 1
ATOM 650 C CA . ALA A 1 86 ? 1.535 1.409 -8.426 1.00 98.00 86 ALA A CA 1
ATOM 651 C C . ALA A 1 86 ? 0.665 2.117 -7.365 1.00 98.00 86 ALA A C 1
ATOM 653 O O . ALA A 1 86 ? -0.567 2.062 -7.437 1.00 98.00 86 ALA A O 1
ATOM 654 N N . ILE A 1 87 ? 1.285 2.828 -6.415 1.00 98.19 87 ILE A N 1
ATOM 655 C CA . ILE A 1 87 ? 0.587 3.655 -5.416 1.00 98.19 87 ILE A CA 1
ATOM 656 C C . ILE A 1 87 ? -0.230 4.759 -6.092 1.00 98.19 87 ILE A C 1
ATOM 658 O O . ILE A 1 87 ? -1.420 4.937 -5.805 1.00 98.19 87 ILE A O 1
ATOM 662 N N . ARG A 1 88 ? 0.384 5.483 -7.029 1.00 97.38 88 ARG A N 1
ATOM 663 C CA . ARG A 1 88 ? -0.271 6.579 -7.754 1.00 97.38 88 ARG A CA 1
ATOM 664 C C . ARG A 1 88 ? -1.381 6.084 -8.677 1.00 97.38 88 ARG A C 1
ATOM 666 O O . ARG A 1 88 ? -2.406 6.761 -8.797 1.00 97.38 88 ARG A O 1
ATOM 673 N N . ASP A 1 89 ? -1.234 4.903 -9.269 1.00 97.69 89 ASP A N 1
ATOM 674 C CA . ASP A 1 89 ? -2.276 4.262 -10.074 1.00 97.69 89 ASP A CA 1
ATOM 675 C C . ASP A 1 89 ? -3.497 3.891 -9.231 1.00 97.69 89 ASP A C 1
ATOM 677 O O . ASP A 1 89 ? -4.627 4.192 -9.623 1.00 97.69 89 ASP A O 1
ATOM 681 N N . LEU A 1 90 ? -3.288 3.308 -8.044 1.00 98.06 90 LEU A N 1
ATOM 682 C CA . LEU A 1 90 ? -4.373 3.028 -7.100 1.00 98.06 90 LEU A CA 1
ATOM 683 C C . LEU A 1 90 ? -5.088 4.319 -6.686 1.00 98.06 90 LEU A C 1
ATOM 685 O O . LEU A 1 90 ? -6.320 4.393 -6.711 1.00 98.06 90 LEU A O 1
ATOM 689 N N . ASN A 1 91 ? -4.326 5.359 -6.350 1.00 97.38 91 ASN A N 1
ATOM 690 C CA . ASN A 1 91 ? -4.896 6.646 -5.970 1.00 97.38 91 ASN A CA 1
ATOM 691 C C . ASN A 1 91 ? -5.678 7.292 -7.130 1.00 97.38 91 ASN A C 1
ATOM 693 O O . ASN A 1 91 ? -6.753 7.857 -6.931 1.00 97.38 91 ASN A O 1
ATOM 697 N N . THR A 1 92 ? -5.181 7.163 -8.360 1.00 97.50 92 THR A N 1
ATOM 698 C CA . THR A 1 92 ? -5.871 7.623 -9.573 1.00 97.50 92 THR A CA 1
ATOM 699 C C . THR A 1 92 ? -7.165 6.847 -9.804 1.00 97.50 92 THR A C 1
ATOM 701 O O . THR A 1 92 ? -8.194 7.455 -10.100 1.00 97.50 92 THR A O 1
ATOM 704 N N . ALA A 1 93 ? -7.153 5.525 -9.623 1.00 96.62 93 ALA A N 1
ATOM 705 C CA . ALA A 1 93 ? -8.358 4.705 -9.693 1.00 96.62 93 ALA A CA 1
ATOM 706 C C . ALA A 1 93 ? -9.392 5.123 -8.634 1.00 96.62 93 ALA A C 1
ATOM 708 O O . ALA A 1 93 ? -10.575 5.241 -8.953 1.00 96.62 93 ALA A O 1
ATOM 709 N N . SER A 1 94 ? -8.949 5.440 -7.412 1.00 96.75 94 SER A N 1
ATOM 710 C CA . SER A 1 94 ? -9.828 5.951 -6.350 1.00 96.75 94 SER A CA 1
ATOM 711 C C . SER A 1 94 ? -10.459 7.277 -6.746 1.00 96.75 94 SER A C 1
ATOM 713 O O . SER A 1 94 ? -11.674 7.432 -6.666 1.00 96.75 94 SER A O 1
ATOM 715 N N . LYS A 1 95 ? -9.657 8.222 -7.244 1.00 96.38 95 LYS A N 1
ATOM 716 C CA . LYS A 1 95 ? -10.157 9.528 -7.692 1.00 96.38 95 LYS A CA 1
ATOM 717 C C . LYS A 1 95 ? -11.161 9.399 -8.834 1.00 96.38 95 LYS A C 1
ATOM 719 O O . LYS A 1 95 ? 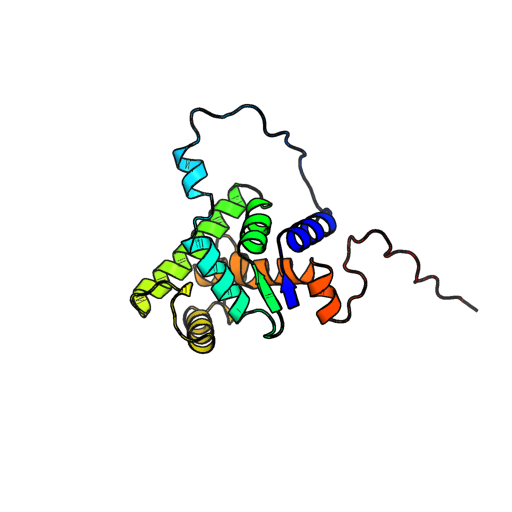-12.117 10.160 -8.875 1.00 96.38 95 LYS A O 1
ATOM 724 N N . ARG A 1 96 ? -10.983 8.433 -9.739 1.00 96.44 96 ARG A N 1
ATOM 725 C CA . ARG A 1 96 ? -11.948 8.165 -10.818 1.00 96.44 96 ARG A CA 1
ATOM 726 C C . ARG A 1 96 ? -13.272 7.606 -10.299 1.00 96.44 96 ARG A C 1
ATOM 728 O O . ARG A 1 96 ? -14.313 7.954 -10.840 1.00 96.44 96 ARG A O 1
ATOM 735 N N . GLN A 1 97 ? -13.230 6.755 -9.276 1.00 94.69 97 GLN A N 1
ATOM 736 C CA . GLN A 1 97 ? -14.419 6.084 -8.750 1.00 94.69 97 GLN A CA 1
ATOM 737 C C . GLN A 1 97 ? -15.174 6.915 -7.702 1.00 94.69 97 GLN A C 1
ATOM 739 O O . GLN A 1 97 ? -16.402 6.915 -7.680 1.00 94.69 97 GLN A O 1
ATOM 744 N N . PHE A 1 98 ? -14.449 7.594 -6.816 1.00 93.19 98 PHE A N 1
ATOM 745 C CA . PHE A 1 98 ? -14.988 8.240 -5.616 1.00 93.19 98 PHE A CA 1
ATOM 746 C C . PHE A 1 98 ? -14.692 9.744 -5.549 1.00 93.19 98 PHE A C 1
ATOM 748 O O . PHE A 1 98 ? -15.012 10.377 -4.546 1.00 93.19 98 PHE A O 1
ATOM 755 N N . SER A 1 99 ? -14.048 10.326 -6.568 1.00 95.88 99 SER A N 1
ATOM 756 C CA . SER A 1 99 ? -13.623 11.739 -6.581 1.00 95.88 99 SER A CA 1
ATOM 757 C C . SER A 1 99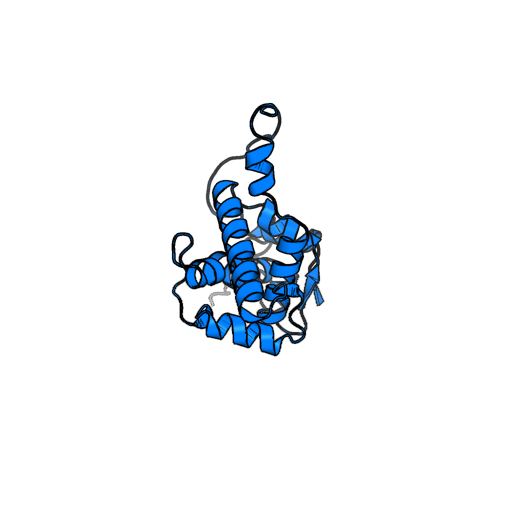 ? -12.731 12.138 -5.398 1.00 95.88 99 SER A C 1
ATOM 759 O O . SER A 1 99 ? -12.568 13.319 -5.104 1.00 95.88 99 SER A O 1
ATOM 761 N N . THR A 1 100 ? -12.123 11.159 -4.724 1.00 96.56 100 THR A N 1
ATOM 762 C CA . THR A 1 100 ? -11.271 11.361 -3.553 1.00 96.56 100 THR A CA 1
ATOM 763 C C . THR A 1 100 ? -10.054 10.443 -3.596 1.00 96.56 100 THR A C 1
ATOM 765 O O . THR A 1 100 ? -10.051 9.408 -4.273 1.00 96.56 100 THR A O 1
ATOM 768 N N . ALA A 1 101 ? -8.995 10.842 -2.892 1.00 96.38 101 ALA A N 1
ATOM 769 C CA . ALA A 1 101 ? -7.803 10.019 -2.739 1.00 96.38 101 ALA A CA 1
ATOM 770 C C . ALA A 1 101 ? -8.137 8.718 -1.999 1.00 96.38 101 ALA A C 1
ATOM 772 O O . ALA A 1 101 ? -9.023 8.706 -1.146 1.00 96.38 101 ALA A O 1
ATOM 773 N N . PHE A 1 102 ? -7.409 7.638 -2.286 1.00 97.12 102 PHE A N 1
ATOM 774 C CA . PHE A 1 102 ? -7.680 6.331 -1.671 1.00 97.12 102 PHE A CA 1
ATOM 775 C C . PHE A 1 102 ? -7.640 6.395 -0.136 1.00 97.12 102 PHE A C 1
ATOM 777 O O . PHE A 1 102 ? -8.521 5.866 0.540 1.00 97.12 102 PHE A O 1
ATOM 784 N N . ALA A 1 103 ? -6.674 7.139 0.410 1.00 96.62 103 ALA A N 1
ATOM 785 C CA . ALA A 1 103 ? -6.534 7.371 1.846 1.00 96.62 103 ALA A CA 1
ATOM 786 C C . ALA A 1 103 ? -7.717 8.116 2.490 1.00 96.62 103 ALA A C 1
ATOM 788 O O . ALA A 1 103 ? -7.956 7.978 3.685 1.00 96.62 103 ALA A O 1
ATOM 789 N N . ASN A 1 104 ? -8.492 8.858 1.697 1.00 96.81 104 ASN A N 1
ATOM 790 C CA . ASN A 1 104 ? -9.632 9.649 2.158 1.00 96.81 104 ASN A CA 1
ATOM 791 C C . ASN A 1 104 ? -10.975 8.936 1.947 1.00 96.81 104 ASN A C 1
ATOM 793 O O . ASN A 1 104 ? -12.022 9.496 2.263 1.00 96.81 104 ASN A O 1
ATOM 797 N N . VAL A 1 105 ? -10.974 7.711 1.412 1.00 95.88 105 VAL A N 1
ATOM 798 C CA . VAL A 1 105 ? -12.178 6.873 1.376 1.00 95.88 105 VAL A CA 1
ATOM 799 C C . VAL A 1 105 ? -12.554 6.528 2.816 1.00 95.88 105 VAL A C 1
ATOM 801 O O . VAL A 1 105 ? -11.734 5.975 3.547 1.00 95.88 105 VAL A O 1
ATOM 804 N N . GLU A 1 106 ? -13.775 6.874 3.225 1.00 89.50 106 GLU A N 1
ATOM 805 C CA . GLU A 1 106 ? -14.162 6.984 4.640 1.00 89.50 106 GLU A CA 1
ATOM 806 C C . GLU A 1 106 ? -14.094 5.673 5.426 1.00 89.50 106 GLU A C 1
ATOM 808 O O . GLU A 1 106 ? -13.737 5.677 6.602 1.00 89.50 106 GLU A O 1
ATOM 813 N N . SER A 1 107 ? -14.432 4.541 4.802 1.00 94.12 107 SER A N 1
ATOM 814 C CA . SER A 1 107 ? -14.503 3.262 5.508 1.00 94.12 107 SER A CA 1
ATOM 815 C C . SER A 1 107 ? -13.450 2.270 5.017 1.00 94.12 107 SER A C 1
ATOM 817 O O . SER A 1 107 ? -13.263 2.077 3.811 1.00 94.12 107 SER A O 1
ATOM 819 N N . ARG A 1 108 ? -12.816 1.566 5.966 1.00 94.44 108 ARG A N 1
ATOM 820 C CA . ARG A 1 108 ? -11.915 0.432 5.690 1.00 94.44 108 ARG A CA 1
ATOM 821 C C . ARG A 1 108 ? -12.585 -0.608 4.791 1.00 94.44 108 ARG A C 1
ATOM 823 O O . ARG A 1 108 ? -11.963 -1.125 3.868 1.00 94.44 108 ARG A O 1
ATOM 830 N N . LYS A 1 109 ? -13.876 -0.871 5.017 1.00 95.88 109 LYS A N 1
ATOM 831 C CA . LYS A 1 109 ? -14.662 -1.788 4.188 1.00 95.88 109 LYS A CA 1
ATOM 832 C C . LYS A 1 109 ? -14.759 -1.310 2.736 1.00 95.88 109 LYS A C 1
ATOM 834 O O . LYS A 1 109 ? -14.565 -2.107 1.830 1.00 95.88 109 LYS A O 1
ATOM 839 N N . THR A 1 110 ? -15.016 -0.026 2.505 1.00 96.75 110 THR A N 1
ATOM 840 C CA . THR A 1 110 ? -15.098 0.542 1.150 1.00 96.75 110 THR A CA 1
ATOM 841 C C . THR A 1 110 ? -13.745 0.484 0.443 1.00 96.75 110 THR A C 1
ATOM 843 O O . THR A 1 110 ? -13.696 0.205 -0.754 1.00 96.75 110 THR A O 1
ATOM 846 N N . ARG A 1 111 ? -12.642 0.687 1.174 1.00 97.44 111 ARG A N 1
ATOM 847 C CA . ARG A 1 111 ? -11.284 0.504 0.638 1.00 97.44 111 ARG A CA 1
ATOM 848 C C . ARG A 1 111 ? -11.022 -0.952 0.234 1.00 97.44 111 ARG A C 1
ATOM 850 O O . ARG A 1 111 ? -10.525 -1.180 -0.867 1.00 97.44 111 ARG A O 1
ATOM 857 N N . ASP A 1 112 ? -11.407 -1.928 1.062 1.00 97.62 112 ASP A N 1
ATOM 858 C CA . ASP A 1 112 ? -11.321 -3.361 0.717 1.00 97.62 112 ASP A CA 1
ATOM 859 C C . ASP A 1 112 ? -12.184 -3.704 -0.508 1.00 97.62 112 ASP A C 1
ATOM 861 O O . ASP A 1 112 ? -11.707 -4.308 -1.470 1.00 97.62 112 ASP A O 1
ATOM 865 N N . ASP A 1 113 ? -13.440 -3.251 -0.521 1.00 96.75 113 ASP A N 1
ATOM 866 C CA . ASP A 1 113 ? -14.363 -3.467 -1.637 1.00 96.75 113 ASP A CA 1
ATOM 867 C C . ASP A 1 113 ? -13.805 -2.865 -2.941 1.00 96.75 113 ASP A C 1
ATOM 869 O O . ASP A 1 113 ? -13.922 -3.480 -4.002 1.00 96.75 113 ASP A O 1
ATOM 873 N N . MET A 1 114 ? -13.120 -1.718 -2.875 1.00 96.06 114 MET A N 1
ATOM 874 C CA . MET A 1 114 ? -12.440 -1.117 -4.025 1.00 96.06 114 MET A CA 1
ATOM 875 C C . MET A 1 114 ? -11.259 -1.966 -4.518 1.00 96.06 114 MET A C 1
ATOM 877 O O . MET A 1 114 ? -11.142 -2.191 -5.725 1.00 96.06 114 MET A O 1
ATOM 881 N N . LEU A 1 115 ? -10.395 -2.466 -3.626 1.00 97.38 115 LEU A N 1
ATOM 882 C CA . LEU A 1 115 ? -9.288 -3.355 -4.014 1.00 97.38 115 LEU A CA 1
ATOM 883 C C . LEU A 1 115 ? -9.815 -4.639 -4.675 1.00 97.38 115 LEU A C 1
ATOM 885 O O . LEU A 1 115 ? -9.260 -5.109 -5.674 1.00 97.38 115 LEU A O 1
ATOM 889 N N . ARG A 1 116 ? -10.931 -5.178 -4.171 1.00 96.75 116 ARG A N 1
ATOM 890 C CA . ARG A 1 116 ? -11.627 -6.325 -4.774 1.00 96.75 116 ARG A CA 1
ATOM 891 C C . ARG A 1 116 ? -12.244 -5.990 -6.128 1.00 96.75 116 ARG A C 1
ATOM 893 O O . ARG A 1 116 ? -12.146 -6.800 -7.048 1.00 96.75 116 ARG A O 1
ATOM 900 N N . ALA A 1 117 ? -12.854 -4.815 -6.266 1.00 95.62 117 ALA A N 1
ATOM 901 C CA . ALA A 1 117 ? -13.441 -4.350 -7.521 1.00 95.62 117 ALA A CA 1
ATOM 902 C C . ALA A 1 117 ? -12.377 -4.134 -8.608 1.00 95.62 117 ALA A C 1
ATOM 904 O O . ALA A 1 117 ? -12.601 -4.497 -9.759 1.00 95.62 117 ALA A O 1
ATOM 905 N N . LEU A 1 118 ? -11.193 -3.635 -8.233 1.00 95.94 118 LEU A N 1
ATOM 906 C CA . LEU A 1 118 ? -10.028 -3.553 -9.120 1.00 95.94 118 LEU A CA 1
ATOM 907 C C . LEU A 1 118 ? -9.470 -4.928 -9.511 1.00 95.94 118 LEU A C 1
ATOM 909 O O . LEU A 1 118 ? -8.711 -5.028 -10.469 1.00 95.94 118 LEU A O 1
ATOM 913 N N . GLY A 1 119 ? -9.837 -5.989 -8.791 1.00 97.12 119 GLY A N 1
ATOM 914 C CA . GLY A 1 119 ? -9.372 -7.348 -9.046 1.00 97.12 119 GLY A CA 1
ATOM 915 C C . GLY A 1 119 ? -8.046 -7.690 -8.371 1.00 97.12 119 GLY A C 1
ATOM 916 O O . GLY A 1 119 ? -7.503 -8.757 -8.644 1.00 97.12 119 GLY A O 1
ATOM 917 N N . VAL A 1 120 ? -7.542 -6.856 -7.454 1.00 97.75 120 VAL A N 1
ATOM 918 C CA . VAL A 1 120 ? -6.261 -7.068 -6.745 1.00 97.75 120 VAL A CA 1
ATOM 919 C C . VAL A 1 120 ? -6.222 -8.435 -6.051 1.00 97.75 120 VAL A C 1
ATOM 921 O O . VAL A 1 120 ? -5.207 -9.131 -6.062 1.00 97.75 120 VAL A O 1
ATOM 924 N N . ASN A 1 121 ? -7.352 -8.880 -5.496 1.00 95.56 121 ASN A N 1
ATOM 925 C CA . ASN A 1 121 ? -7.457 -10.165 -4.805 1.00 95.56 121 ASN A CA 1
ATOM 926 C C . ASN A 1 121 ? -7.427 -11.387 -5.746 1.00 95.56 121 ASN A C 1
ATOM 928 O O . ASN A 1 121 ? -7.149 -12.487 -5.269 1.00 95.56 121 ASN A O 1
ATOM 932 N N . ARG A 1 122 ? -7.687 -11.211 -7.049 1.00 95.69 122 ARG A N 1
ATOM 933 C CA . ARG A 1 122 ? -7.710 -12.289 -8.061 1.00 95.69 122 ARG A CA 1
ATOM 934 C C . ARG A 1 122 ? -6.551 -12.220 -9.056 1.00 95.69 122 ARG A C 1
ATOM 936 O O . ARG A 1 122 ? -6.255 -13.220 -9.699 1.00 95.69 122 ARG A O 1
ATOM 943 N N . ALA A 1 123 ? -5.936 -11.051 -9.196 1.00 95.81 123 ALA A N 1
ATOM 944 C CA . ALA A 1 123 ? -4.788 -10.822 -10.053 1.00 95.81 123 ALA A CA 1
ATOM 945 C C . ALA A 1 123 ? -3.585 -11.668 -9.616 1.00 95.81 123 ALA A C 1
ATOM 947 O O . ALA A 1 123 ? -3.398 -11.934 -8.425 1.00 95.81 123 ALA A O 1
ATOM 948 N N . GLN A 1 124 ? -2.755 -12.062 -10.581 1.00 95.12 124 GLN A N 1
ATOM 949 C CA . GLN A 1 124 ? -1.440 -12.619 -10.280 1.00 95.12 124 GLN A CA 1
ATOM 950 C C . GLN A 1 124 ? -0.523 -11.509 -9.756 1.00 95.12 124 GLN A C 1
ATOM 952 O O . GLN A 1 124 ? -0.736 -10.328 -10.015 1.00 95.12 124 GLN A O 1
ATOM 957 N N . SER A 1 125 ? 0.482 -11.860 -8.959 1.00 95.31 125 SER A N 1
ATOM 958 C CA . SER A 1 125 ? 1.461 -10.870 -8.509 1.00 95.31 125 SER A CA 1
ATOM 959 C C . SER A 1 125 ? 2.513 -10.698 -9.602 1.00 95.31 125 SER A C 1
ATOM 961 O O . SER A 1 125 ? 3.234 -11.648 -9.893 1.00 95.31 125 SER A O 1
ATOM 963 N N . ASN A 1 126 ? 2.575 -9.519 -10.222 1.00 95.19 126 ASN A N 1
ATOM 964 C CA . ASN A 1 126 ? 3.526 -9.224 -11.294 1.00 95.19 126 ASN A CA 1
ATOM 965 C C . ASN A 1 126 ? 3.945 -7.740 -11.231 1.00 95.19 126 ASN A C 1
ATOM 967 O O . ASN A 1 126 ? 3.069 -6.882 -11.385 1.00 95.19 126 ASN A O 1
ATOM 971 N N . PRO A 1 127 ? 5.237 -7.421 -11.004 1.00 92.94 127 PRO A N 1
ATOM 972 C CA . PRO A 1 127 ? 5.715 -6.038 -10.922 1.00 92.94 127 PRO A CA 1
ATOM 973 C C . PRO A 1 127 ? 5.583 -5.275 -12.247 1.00 92.94 127 PRO A C 1
ATOM 975 O O . PRO A 1 127 ? 5.360 -4.069 -12.220 1.00 92.94 127 PRO A O 1
ATOM 978 N N . ASP A 1 128 ? 5.608 -5.979 -13.381 1.00 93.12 128 ASP A N 1
ATOM 979 C CA . ASP A 1 128 ? 5.494 -5.402 -14.730 1.00 93.12 128 ASP A CA 1
ATOM 980 C C . ASP A 1 128 ? 4.088 -5.598 -15.329 1.00 93.12 128 ASP A C 1
ATOM 982 O O . ASP A 1 128 ? 3.852 -5.395 -16.521 1.00 93.12 128 ASP A O 1
ATOM 986 N N . GLY A 1 129 ? 3.141 -6.052 -14.504 1.00 95.62 129 GLY A N 1
ATOM 987 C CA . GLY A 1 129 ? 1.793 -6.411 -14.926 1.00 95.62 129 GLY A CA 1
ATOM 988 C C . GLY A 1 129 ? 0.850 -5.220 -15.076 1.00 95.62 129 GLY A C 1
ATOM 989 O O . GLY A 1 129 ? 1.235 -4.053 -15.083 1.00 95.62 129 GLY A O 1
ATOM 990 N N . THR A 1 130 ? -0.437 -5.522 -15.164 1.00 97.50 130 THR A N 1
ATOM 991 C CA . THR A 1 130 ? -1.549 -4.571 -15.088 1.00 97.50 130 THR A CA 1
ATOM 992 C C . THR A 1 130 ? -1.641 -3.908 -13.708 1.00 97.50 130 THR A C 1
ATOM 994 O O . THR A 1 130 ? -1.056 -4.374 -12.731 1.00 97.50 130 THR A O 1
ATOM 997 N N . ILE A 1 131 ? -2.422 -2.825 -13.595 1.00 97.12 131 ILE A N 1
ATOM 998 C CA . ILE A 1 131 ? -2.632 -2.101 -12.326 1.00 97.12 131 ILE A CA 1
ATOM 999 C C . ILE A 1 131 ? -2.941 -3.042 -11.143 1.00 97.12 131 ILE A C 1
ATOM 1001 O O . ILE A 1 131 ? -2.233 -2.953 -10.141 1.00 97.12 131 ILE A O 1
ATOM 1005 N N . PRO A 1 132 ? -3.932 -3.958 -11.202 1.00 97.88 132 PRO A N 1
ATOM 1006 C CA . PRO A 1 132 ? -4.213 -4.828 -10.061 1.00 97.88 132 PRO A CA 1
ATOM 1007 C C . PRO A 1 132 ? -3.082 -5.811 -9.738 1.00 97.88 132 PRO A C 1
ATOM 1009 O O . PRO A 1 132 ? -2.907 -6.149 -8.569 1.00 97.88 132 PRO A O 1
ATOM 1012 N N . GLU A 1 133 ? -2.295 -6.236 -10.729 1.00 98.19 133 GLU A N 1
ATOM 1013 C CA . GLU A 1 133 ? -1.136 -7.115 -10.522 1.00 98.19 133 GLU A CA 1
ATOM 1014 C C . GLU A 1 133 ? 0.009 -6.373 -9.818 1.00 98.19 133 GLU A C 1
ATOM 1016 O O . GLU A 1 133 ? 0.580 -6.897 -8.855 1.00 98.19 133 GLU A O 1
ATOM 1021 N N . ARG A 1 134 ? 0.280 -5.123 -10.222 1.00 98.12 134 ARG A N 1
ATOM 1022 C CA . ARG A 1 134 ? 1.283 -4.258 -9.580 1.00 98.12 134 ARG A CA 1
ATOM 1023 C C . ARG A 1 134 ? 0.871 -3.833 -8.178 1.00 98.12 134 ARG A C 1
ATOM 1025 O O . ARG A 1 134 ? 1.685 -3.890 -7.263 1.00 98.12 134 ARG A O 1
ATOM 1032 N N . VAL A 1 135 ? -0.397 -3.466 -7.975 1.00 98.25 135 VAL A N 1
ATOM 1033 C CA . VAL A 1 135 ? -0.938 -3.165 -6.637 1.00 98.25 135 VAL A CA 1
ATOM 1034 C C . VAL A 1 135 ? -0.841 -4.399 -5.740 1.00 98.25 135 VAL A C 1
ATOM 1036 O O . VAL A 1 135 ? -0.444 -4.292 -4.581 1.00 98.25 135 VAL A O 1
ATOM 1039 N N . ARG A 1 136 ? -1.131 -5.597 -6.263 1.00 98.19 136 ARG A N 1
ATOM 1040 C CA . ARG A 1 136 ? -0.937 -6.829 -5.495 1.00 98.19 136 ARG A CA 1
ATOM 1041 C C . ARG A 1 136 ? 0.532 -7.041 -5.125 1.00 98.19 136 ARG A C 1
ATOM 1043 O O . ARG A 1 136 ? 0.808 -7.400 -3.987 1.00 98.19 136 ARG A O 1
ATOM 1050 N N . TYR A 1 137 ? 1.452 -6.827 -6.063 1.00 97.69 137 TYR A N 1
ATOM 1051 C CA . TYR A 1 137 ? 2.888 -7.015 -5.852 1.00 97.69 137 TYR A CA 1
ATOM 1052 C C . TYR A 1 137 ? 3.478 -5.997 -4.863 1.00 97.69 137 TYR A C 1
ATOM 1054 O O . TYR A 1 137 ? 3.963 -6.385 -3.802 1.00 97.69 137 TYR A O 1
ATOM 1062 N N . PHE A 1 138 ? 3.401 -4.702 -5.174 1.00 97.69 138 PHE A N 1
ATOM 1063 C CA . PHE A 1 138 ? 4.103 -3.659 -4.423 1.00 97.69 138 PHE A CA 1
ATOM 1064 C C . PHE A 1 138 ? 3.398 -3.247 -3.133 1.00 97.69 138 PHE A C 1
ATOM 1066 O O . PHE A 1 138 ? 4.072 -2.954 -2.153 1.00 97.69 138 PHE A O 1
ATOM 1073 N N . LEU A 1 139 ? 2.060 -3.238 -3.116 1.00 97.94 139 LEU A N 1
ATOM 1074 C CA . LEU A 1 139 ? 1.294 -2.788 -1.954 1.00 97.94 139 LEU A CA 1
ATOM 1075 C C . LEU A 1 139 ? 0.859 -3.960 -1.084 1.00 97.94 139 LEU A C 1
ATOM 1077 O O . LEU A 1 139 ? 1.306 -4.066 0.048 1.00 97.94 139 LEU A O 1
ATOM 1081 N N . VAL A 1 140 ? 0.009 -4.859 -1.586 1.00 97.75 140 VAL A N 1
ATOM 1082 C CA . VAL A 1 140 ? -0.557 -5.923 -0.734 1.00 97.75 140 VAL A CA 1
ATOM 1083 C C . VAL A 1 140 ? 0.536 -6.872 -0.243 1.00 97.75 140 VAL A C 1
ATOM 1085 O O . VAL A 1 140 ? 0.727 -7.025 0.961 1.00 97.75 140 VAL A O 1
ATOM 1088 N N . ASN A 1 141 ? 1.278 -7.485 -1.163 1.00 96.44 141 ASN A N 1
ATOM 1089 C CA . ASN A 1 141 ? 2.327 -8.435 -0.813 1.00 96.44 141 ASN A CA 1
ATOM 1090 C C . ASN A 1 141 ? 3.537 -7.732 -0.193 1.00 96.44 141 ASN A C 1
ATOM 1092 O O . ASN A 1 141 ? 4.078 -8.245 0.781 1.00 96.44 141 ASN A O 1
ATOM 1096 N N . GLY A 1 142 ? 3.933 -6.567 -0.716 1.00 94.25 142 GLY A N 1
ATOM 1097 C CA . GLY A 1 142 ? 5.036 -5.775 -0.165 1.00 94.25 142 GLY A CA 1
ATOM 1098 C C . GLY A 1 142 ? 4.808 -5.386 1.296 1.00 94.25 142 GLY A C 1
ATOM 1099 O O . GLY A 1 142 ? 5.655 -5.651 2.146 1.00 94.25 142 GLY A O 1
ATOM 1100 N N . LEU A 1 143 ? 3.631 -4.852 1.632 1.00 95.94 143 LEU A N 1
ATOM 1101 C CA . LEU A 1 143 ? 3.302 -4.504 3.016 1.00 95.94 143 LEU A CA 1
ATOM 1102 C C . LEU A 1 143 ? 3.203 -5.755 3.895 1.00 95.94 143 LEU A C 1
ATOM 1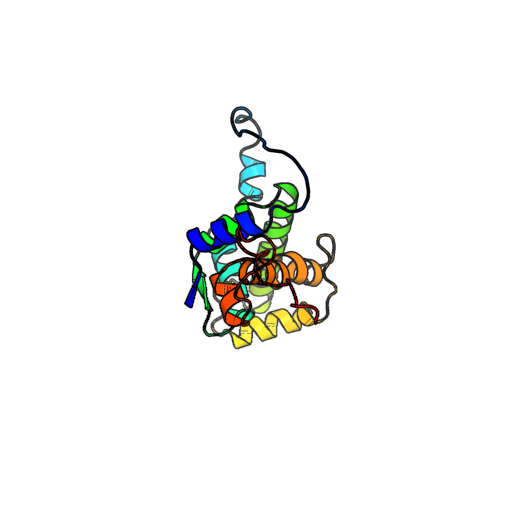104 O O . LEU A 1 143 ? 3.799 -5.796 4.965 1.00 95.94 143 LEU A O 1
ATOM 1108 N N . LEU A 1 144 ? 2.532 -6.822 3.450 1.00 93.50 144 LEU A N 1
ATOM 1109 C CA . LEU A 1 144 ? 2.498 -8.070 4.226 1.00 93.50 144 LEU A CA 1
ATOM 1110 C C . LEU A 1 144 ? 3.908 -8.622 4.477 1.00 93.50 144 LEU A C 1
ATOM 1112 O O . LEU A 1 144 ? 4.219 -9.007 5.601 1.00 93.50 144 LEU A O 1
ATOM 1116 N N . TYR A 1 145 ? 4.784 -8.599 3.473 1.00 89.38 145 TYR A N 1
ATOM 1117 C CA . TYR A 1 145 ? 6.189 -8.966 3.627 1.00 89.38 145 TYR A CA 1
ATOM 1118 C C . TYR A 1 145 ? 6.889 -8.082 4.664 1.00 89.38 145 TYR A C 1
ATOM 1120 O O . TYR A 1 145 ? 7.573 -8.602 5.548 1.00 89.38 145 TYR A O 1
ATOM 1128 N N . ALA A 1 146 ? 6.681 -6.764 4.605 1.00 89.44 146 ALA A N 1
ATOM 1129 C CA . ALA A 1 146 ? 7.222 -5.828 5.583 1.00 89.44 146 ALA A CA 1
ATOM 1130 C C . ALA A 1 146 ? 6.748 -6.169 7.003 1.00 89.44 146 ALA A C 1
ATOM 1132 O O . ALA A 1 146 ? 7.559 -6.200 7.918 1.00 89.44 146 ALA A O 1
ATOM 1133 N N . LEU A 1 147 ? 5.466 -6.496 7.198 1.00 88.31 147 LEU A N 1
ATOM 1134 C CA . LEU A 1 147 ? 4.945 -6.939 8.493 1.00 88.31 147 LEU A CA 1
ATOM 1135 C C . LEU A 1 147 ? 5.656 -8.212 8.972 1.00 88.31 147 LEU A C 1
ATOM 1137 O O . LEU A 1 147 ? 6.222 -8.209 10.063 1.00 88.31 147 LEU A O 1
ATOM 1141 N N . PHE A 1 148 ? 5.675 -9.273 8.161 1.00 83.12 148 PHE A N 1
ATOM 1142 C CA . PHE A 1 148 ? 6.232 -10.578 8.550 1.00 83.12 148 PHE A CA 1
ATOM 1143 C C . PHE A 1 148 ? 7.742 -10.576 8.794 1.00 83.12 148 PHE A C 1
ATOM 1145 O O . PHE A 1 148 ? 8.256 -11.468 9.464 1.00 83.12 148 PHE A O 1
ATOM 1152 N N . THR A 1 149 ? 8.456 -9.598 8.248 1.00 80.44 149 THR A N 1
ATOM 1153 C CA . THR A 1 149 ? 9.901 -9.459 8.459 1.00 80.44 149 THR A CA 1
ATOM 1154 C C . THR A 1 149 ? 10.239 -8.645 9.705 1.00 80.44 149 THR A C 1
ATOM 1156 O O . THR A 1 149 ? 11.377 -8.696 10.160 1.00 80.44 149 THR A O 1
ATOM 1159 N N . THR A 1 150 ? 9.269 -7.963 10.325 1.00 76.75 150 THR A N 1
ATOM 1160 C CA . THR A 1 150 ? 9.472 -7.329 11.638 1.00 76.75 150 THR A CA 1
ATOM 1161 C C . THR A 1 150 ? 9.336 -8.346 12.776 1.00 76.75 150 THR A C 1
ATOM 1163 O O . THR A 1 150 ? 8.442 -9.193 12.719 1.00 76.75 150 THR A O 1
ATOM 1166 N N . PRO A 1 151 ? 10.116 -8.230 13.869 1.00 73.44 151 PRO A N 1
ATOM 1167 C CA . PRO A 1 151 ? 9.941 -9.075 15.056 1.00 73.44 151 PRO A CA 1
ATOM 1168 C C . PRO A 1 151 ? 8.521 -9.000 15.629 1.00 73.44 151 PRO A C 1
ATOM 1170 O O . PRO A 1 151 ? 7.886 -10.020 15.869 1.00 73.44 151 PRO A O 1
ATOM 1173 N N . LYS A 1 152 ? 7.979 -7.782 15.738 1.00 76.25 152 LYS A N 1
ATOM 1174 C CA . LYS A 1 152 ? 6.601 -7.527 16.180 1.00 76.25 152 LYS A CA 1
ATOM 1175 C C . LYS A 1 152 ? 5.551 -8.209 15.304 1.00 76.25 152 LYS A C 1
ATOM 1177 O O . LYS A 1 152 ? 4.549 -8.708 15.801 1.00 76.25 152 LYS A O 1
ATOM 1182 N N . GLY A 1 153 ? 5.744 -8.186 13.988 1.00 73.44 153 GLY A N 1
ATOM 1183 C CA . GLY A 1 153 ? 4.837 -8.844 13.060 1.00 73.44 153 GLY A CA 1
ATOM 1184 C C . GLY A 1 153 ? 4.954 -10.361 13.117 1.00 73.44 153 GLY A C 1
ATOM 1185 O O . GLY A 1 153 ? 3.928 -11.022 13.070 1.00 73.44 153 GLY A O 1
ATOM 1186 N N . ALA A 1 154 ? 6.158 -10.912 13.280 1.00 70.81 154 ALA A N 1
ATOM 1187 C CA . ALA A 1 154 ? 6.381 -12.350 13.436 1.00 70.81 154 ALA A CA 1
ATOM 1188 C C . ALA A 1 154 ? 5.750 -12.912 14.729 1.00 70.81 154 ALA A C 1
ATOM 1190 O O . ALA A 1 154 ? 5.118 -13.972 14.697 1.00 70.81 154 ALA A O 1
ATOM 1191 N N . GLU A 1 155 ? 5.830 -12.162 15.834 1.00 73.00 155 GLU A N 1
ATOM 1192 C CA . GLU A 1 155 ? 5.245 -12.522 17.135 1.00 73.00 155 GLU A CA 1
ATOM 1193 C C . GLU A 1 155 ? 3.720 -12.730 17.057 1.00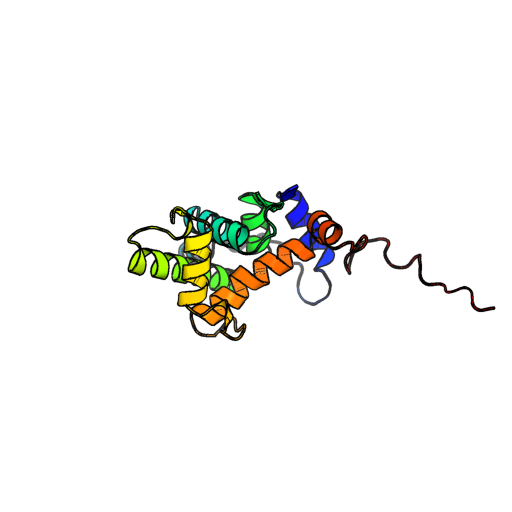 73.00 155 GLU A C 1
ATOM 1195 O O . GLU A 1 155 ? 3.190 -13.674 17.642 1.00 73.00 155 GLU A O 1
ATOM 1200 N N . LEU A 1 156 ? 3.005 -11.932 16.248 1.00 74.75 156 LEU A N 1
ATOM 1201 C CA . LEU A 1 156 ? 1.552 -12.081 16.045 1.00 74.75 156 LEU A CA 1
ATOM 1202 C C . LEU A 1 156 ? 1.137 -13.440 15.471 1.00 74.75 156 LEU A C 1
ATOM 1204 O O . LEU A 1 156 ? -0.016 -13.841 15.618 1.00 74.75 156 LEU A O 1
ATOM 1208 N N . PHE A 1 157 ? 2.057 -14.140 14.813 1.00 71.25 157 PHE A N 1
ATOM 1209 C CA . PHE A 1 157 ? 1.809 -15.450 14.214 1.00 71.25 157 PHE A CA 1
ATOM 1210 C C . PHE A 1 157 ? 2.490 -16.582 14.991 1.00 71.25 157 PHE A C 1
ATOM 1212 O O . PHE A 1 157 ? 2.581 -17.698 14.480 1.00 71.25 157 PHE A O 1
ATOM 1219 N N . GLY A 1 158 ? 2.962 -16.312 16.216 1.00 66.25 158 GLY A N 1
ATOM 1220 C CA . GLY A 1 158 ? 3.662 -17.291 17.049 1.00 66.25 158 GLY A CA 1
ATOM 1221 C C . GLY A 1 158 ? 5.022 -17.699 16.482 1.00 66.25 158 GLY A C 1
ATOM 1222 O O . GLY A 1 158 ? 5.484 -18.813 16.727 1.00 66.25 158 GLY A O 1
ATOM 1223 N N . ILE A 1 159 ? 5.646 -16.833 15.676 1.00 59.19 159 ILE A N 1
ATOM 1224 C CA . ILE A 1 159 ? 6.989 -17.046 15.139 1.00 59.19 159 ILE A CA 1
ATOM 1225 C C . ILE A 1 159 ? 7.957 -16.260 16.022 1.00 59.19 159 ILE A C 1
ATOM 1227 O O . ILE A 1 159 ? 8.279 -15.110 15.735 1.00 59.19 159 ILE A O 1
ATOM 1231 N N . ASP A 1 160 ? 8.448 -16.900 17.083 1.00 55.38 160 ASP A N 1
ATOM 1232 C CA . ASP A 1 160 ? 9.383 -16.283 18.040 1.00 55.38 160 ASP A CA 1
ATOM 1233 C C . ASP A 1 160 ? 10.760 -15.953 17.425 1.00 55.38 160 ASP A C 1
ATOM 1235 O O . ASP A 1 160 ? 11.597 -15.318 18.065 1.00 55.38 160 ASP A O 1
ATOM 1239 N N . ASN A 1 161 ? 11.030 -16.390 16.184 1.00 51.78 161 ASN A N 1
ATOM 1240 C CA . ASN A 1 161 ? 12.325 -16.198 15.534 1.00 51.78 161 ASN A CA 1
ATOM 1241 C C . ASN A 1 161 ? 12.218 -16.194 13.990 1.00 51.78 161 ASN A C 1
ATOM 1243 O O . ASN A 1 161 ? 12.332 -17.250 13.354 1.00 51.78 161 ASN A O 1
ATOM 1247 N N . PRO A 1 162 ? 11.962 -15.041 13.345 1.00 54.50 162 PRO A N 1
ATOM 1248 C CA . PRO A 1 162 ? 11.903 -14.965 11.887 1.00 54.50 162 PRO A CA 1
ATOM 1249 C C . PRO A 1 162 ? 13.260 -15.330 11.251 1.00 54.50 162 PRO A C 1
ATOM 1251 O O . PRO A 1 162 ? 14.328 -15.109 11.828 1.00 54.50 162 PRO A O 1
ATOM 1254 N N . LYS A 1 163 ? 13.240 -15.907 10.040 1.00 48.03 163 LYS A N 1
ATOM 1255 C CA . LYS A 1 163 ? 14.468 -16.290 9.315 1.00 48.03 163 LYS A CA 1
ATOM 1256 C C . LYS A 1 163 ? 15.368 -15.057 9.125 1.00 48.03 163 LYS A C 1
ATOM 1258 O O . LYS A 1 163 ? 14.935 -14.097 8.503 1.00 48.03 163 LYS A O 1
ATOM 1263 N N . GLY A 1 164 ? 16.602 -15.105 9.644 1.00 51.16 164 GLY A N 1
ATOM 1264 C CA . GLY A 1 164 ? 17.583 -14.005 9.578 1.00 51.16 164 GLY A CA 1
ATOM 1265 C C . GLY A 1 164 ? 17.909 -13.334 10.921 1.00 51.16 164 GLY A C 1
ATOM 1266 O O . GLY A 1 164 ? 18.804 -12.495 10.978 1.00 51.16 164 GLY A O 1
ATOM 1267 N N . TYR A 1 165 ? 17.240 -13.713 12.013 1.00 44.62 165 TYR A N 1
ATOM 1268 C CA . TYR A 1 165 ? 17.547 -13.201 13.351 1.00 44.62 165 TYR A CA 1
ATOM 1269 C C . TYR A 1 165 ? 18.806 -13.860 13.953 1.00 44.62 165 TYR A C 1
ATOM 1271 O O . TYR A 1 165 ? 18.997 -15.080 13.876 1.00 44.62 165 TYR A O 1
ATOM 1279 N N . ALA A 1 166 ? 19.666 -13.063 14.595 1.00 42.69 166 ALA A N 1
ATOM 1280 C CA . ALA A 1 166 ? 20.829 -13.561 15.327 1.00 42.69 166 ALA A CA 1
ATOM 1281 C C . ALA A 1 166 ? 20.367 -14.328 16.584 1.00 42.69 166 ALA A C 1
ATOM 1283 O O . ALA A 1 166 ? 20.055 -13.729 17.608 1.00 42.69 166 ALA A O 1
ATOM 1284 N N . GLY A 1 167 ? 20.293 -15.659 16.485 1.00 46.09 167 GLY A N 1
ATOM 1285 C CA . GLY A 1 167 ? 19.899 -16.552 17.586 1.00 46.09 167 GLY A CA 1
ATOM 1286 C C . GLY A 1 167 ? 19.151 -17.827 17.170 1.00 46.09 167 GLY A C 1
ATOM 1287 O O . GLY A 1 167 ? 18.939 -18.705 17.999 1.00 46.09 167 GLY A O 1
ATOM 1288 N N . GLY A 1 168 ? 18.772 -17.972 15.895 1.00 40.41 168 GLY A N 1
ATOM 1289 C CA . GLY A 1 168 ? 17.904 -19.058 15.406 1.00 40.41 168 GLY A CA 1
ATOM 1290 C C . GLY A 1 168 ? 18.501 -20.456 15.217 1.00 40.41 168 GLY A C 1
ATOM 1291 O O . GLY A 1 168 ? 17.817 -21.309 14.664 1.00 40.41 168 GLY A O 1
ATOM 1292 N N . PHE A 1 169 ? 19.734 -20.725 15.656 1.00 41.69 169 PHE A N 1
ATOM 1293 C CA . PHE A 1 169 ? 20.373 -22.042 15.474 1.00 41.69 169 PHE A CA 1
ATOM 1294 C C . PHE A 1 169 ? 20.461 -22.900 16.746 1.00 41.69 169 PHE A C 1
ATOM 1296 O O . PHE A 1 169 ? 20.966 -24.016 16.678 1.00 41.69 169 PHE A O 1
ATOM 1303 N N . ALA A 1 170 ? 19.991 -22.427 17.904 1.00 45.16 170 ALA A N 1
ATOM 1304 C CA . ALA A 1 170 ? 20.287 -23.105 19.170 1.00 45.16 170 ALA A CA 1
ATOM 1305 C C . ALA A 1 170 ? 19.358 -24.280 19.545 1.00 45.16 170 ALA A C 1
ATOM 1307 O O . ALA A 1 170 ? 19.686 -24.997 20.483 1.00 45.16 170 ALA A O 1
ATOM 1308 N N . THR A 1 171 ? 18.230 -24.514 18.863 1.00 45.31 171 THR A N 1
ATOM 1309 C CA . THR A 1 171 ? 17.164 -25.364 19.448 1.00 45.31 171 THR A CA 1
ATOM 1310 C C . THR A 1 171 ? 16.690 -26.567 18.635 1.00 45.31 171 THR A C 1
ATOM 1312 O O . THR A 1 171 ? 15.679 -27.164 18.981 1.00 45.31 171 THR A O 1
ATOM 1315 N N . PHE A 1 172 ? 17.447 -27.016 17.632 1.00 43.34 172 PHE A N 1
ATOM 1316 C CA . PHE A 1 172 ? 17.232 -28.345 17.041 1.00 43.34 172 PHE A CA 1
ATOM 1317 C C . PHE A 1 172 ? 18.517 -29.177 17.059 1.00 43.34 172 PHE A C 1
ATOM 1319 O O . PHE A 1 172 ? 19.051 -29.567 16.026 1.00 43.34 172 PHE A O 1
ATOM 1326 N N . GLN A 1 173 ? 19.007 -29.477 18.260 1.00 39.94 173 GLN A N 1
ATOM 1327 C CA . GLN A 1 173 ? 19.593 -30.791 18.499 1.00 39.94 173 GLN A CA 1
ATOM 1328 C C . GLN A 1 173 ? 18.515 -31.611 19.194 1.00 39.94 173 GLN A C 1
ATOM 1330 O O . GLN A 1 173 ? 18.346 -31.544 20.406 1.00 39.94 173 GLN A O 1
ATOM 1335 N N . THR A 1 174 ? 17.728 -32.331 18.396 1.00 42.22 174 THR A N 1
ATOM 1336 C CA . THR A 1 174 ? 17.004 -33.495 18.896 1.00 42.22 174 THR A CA 1
ATOM 1337 C C . THR A 1 174 ? 18.041 -34.447 19.468 1.00 42.22 174 THR A C 1
ATOM 1339 O O . THR A 1 174 ? 18.829 -35.043 18.731 1.00 42.22 174 THR A O 1
ATOM 1342 N N . GLU A 1 175 ? 18.049 -34.515 20.794 1.00 45.81 175 GLU A N 1
ATOM 1343 C CA . GLU A 1 175 ? 18.533 -35.635 21.583 1.00 45.81 175 GLU A CA 1
ATOM 1344 C C . GLU A 1 175 ? 18.072 -36.917 20.874 1.00 45.81 175 GLU A C 1
ATOM 1346 O O . GLU A 1 175 ? 16.879 -37.192 20.751 1.00 45.81 175 GLU A O 1
ATOM 1351 N N . THR A 1 176 ? 19.021 -37.598 20.237 1.00 42.72 176 THR A N 1
ATOM 1352 C CA . THR A 1 176 ? 18.792 -38.912 19.641 1.00 42.72 176 THR A CA 1
ATOM 1353 C C . THR A 1 176 ? 19.198 -39.902 20.721 1.00 42.72 176 THR A C 1
ATOM 1355 O O . THR A 1 176 ? 20.361 -39.884 21.129 1.00 42.72 176 THR A O 1
ATOM 1358 N N . GLU A 1 177 ? 18.219 -40.659 21.226 1.00 41.38 177 GLU A N 1
ATOM 1359 C CA . GLU A 1 177 ? 18.405 -41.820 22.115 1.00 41.38 177 GLU A CA 1
ATOM 1360 C C . GLU A 1 177 ? 19.409 -42.837 21.556 1.00 41.38 177 GLU A C 1
ATOM 1362 O O . GLU A 1 177 ? 19.424 -43.053 20.318 1.00 41.38 177 GLU A O 1
#

Foldseek 3Di:
DEAALVLLVLLVLLPPPDDDDDDDPDDDPDPCVVVLVLLADDPLLLLLLQLLCCLQPDVVYHYDSNSSRSLLVPDDSVLSNLLSVLSVLLQVLCCVVPVGGLSVPPDSVVSVVSLVVVVLVPADQDSPDDSSNVCVPNRNVSSLSSLCSGCNSVVVVVNNDRRNDDPPPDPPPDPDD